Protein AF-A0A172YEU9-F1 (afdb_monomer_lite)

Foldseek 3Di:
DKKFKKWFLDDVCVVVVCVVVVWDKDWDDQPPPPVPPPPPSITTIIITDDDPVVVVVQVPDPRMDTQFMDDDDAPCSLVVRVVSQCVDPVSVVVVCVRDPPVQVVVSHPCNVVSNVD

Radius of gyration: 13.62 Å; chains: 1; bounding box: 33×27×38 Å

Organism: NCBI:txid376489

Sequence (117 aa):
MFDLIVCASHRDWLETAFAQRGLTHLLVPLERDPLLEVESEHGWMGYLRADTAEVESLRDIGLLEILAIVPFTGAGTADALYHQLFADAYARQRYERLYPPSMREGGGPWFGAMRGA

pLDDT: mean 71.99, std 15.25, range [35.09, 93.5]

Structure (mmCIF, N/CA/C/O backbone):
data_AF-A0A172YEU9-F1
#
_entry.id   AF-A0A172YEU9-F1
#
loop_
_atom_site.group_PDB
_atom_sit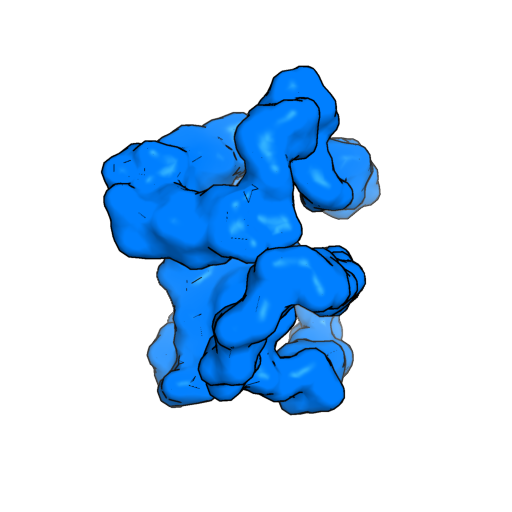e.id
_atom_site.type_symbol
_atom_site.label_atom_id
_atom_site.label_alt_id
_atom_site.label_comp_id
_atom_site.label_asym_id
_atom_site.label_entity_id
_atom_site.label_seq_id
_atom_site.pdbx_PDB_ins_code
_atom_site.Cartn_x
_atom_site.Cartn_y
_atom_site.Cartn_z
_atom_site.occupancy
_atom_site.B_iso_or_equiv
_atom_site.auth_seq_id
_atom_site.auth_comp_id
_atom_site.auth_asym_id
_atom_site.auth_atom_id
_atom_site.pdbx_PDB_model_num
ATOM 1 N N . MET A 1 1 ? -5.264 2.591 14.130 1.00 88.19 1 MET A N 1
ATOM 2 C CA . MET A 1 1 ? -4.927 2.932 12.734 1.00 88.19 1 MET A CA 1
ATOM 3 C C . MET A 1 1 ? -3.845 1.987 12.253 1.00 88.19 1 MET A C 1
ATOM 5 O O . MET A 1 1 ? -3.088 1.479 13.077 1.00 88.19 1 MET A O 1
ATOM 9 N N . PHE A 1 2 ? -3.795 1.765 10.951 1.00 89.94 2 PHE A N 1
ATOM 10 C CA . PHE A 1 2 ? -2.890 0.874 10.247 1.00 89.94 2 PHE A CA 1
ATOM 11 C C . PHE A 1 2 ? -2.308 1.606 9.051 1.00 89.94 2 PHE A C 1
ATOM 13 O O . PHE A 1 2 ? -3.015 2.386 8.415 1.00 89.94 2 PHE A O 1
ATOM 20 N N . ASP A 1 3 ? -1.054 1.305 8.747 1.00 88.44 3 ASP A N 1
ATOM 21 C CA . ASP A 1 3 ? -0.418 1.692 7.497 1.00 88.44 3 ASP A CA 1
ATOM 22 C C . ASP A 1 3 ? -0.421 0.483 6.563 1.00 88.44 3 ASP A C 1
ATOM 24 O O . ASP A 1 3 ? -0.178 -0.651 6.993 1.00 88.44 3 ASP A O 1
ATOM 28 N N . LEU A 1 4 ? -0.734 0.723 5.292 1.00 89.00 4 LEU A N 1
ATOM 29 C CA . LEU A 1 4 ? -0.892 -0.310 4.279 1.00 89.00 4 LEU A CA 1
ATOM 30 C C . LEU A 1 4 ? -0.131 0.038 3.007 1.00 89.00 4 LEU A C 1
ATOM 32 O O . LEU A 1 4 ? -0.090 1.197 2.592 1.00 89.00 4 LEU A O 1
ATOM 36 N N . ILE A 1 5 ? 0.380 -1.001 2.349 1.00 87.12 5 ILE A N 1
ATOM 37 C CA . ILE A 1 5 ? 0.753 -0.954 0.934 1.00 87.12 5 ILE A CA 1
ATOM 38 C C . ILE A 1 5 ? -0.288 -1.751 0.167 1.00 87.12 5 ILE A C 1
ATOM 40 O O . ILE A 1 5 ? -0.541 -2.916 0.479 1.00 87.12 5 ILE A O 1
ATOM 44 N N . VAL A 1 6 ? -0.877 -1.124 -0.843 1.00 85.94 6 VAL A N 1
ATOM 45 C CA . VAL A 1 6 ? -1.909 -1.726 -1.684 1.00 85.94 6 VAL A CA 1
ATOM 46 C C . VAL A 1 6 ? -1.516 -1.701 -3.152 1.00 85.94 6 VAL A C 1
ATOM 48 O O . VAL A 1 6 ? -0.736 -0.850 -3.573 1.00 85.94 6 VAL A O 1
ATOM 51 N N . CYS A 1 7 ? -2.102 -2.596 -3.936 1.00 81.50 7 CYS A N 1
ATOM 52 C CA . CYS A 1 7 ? -2.036 -2.614 -5.389 1.00 81.50 7 CYS A CA 1
ATOM 53 C C . CYS A 1 7 ? -3.459 -2.654 -5.967 1.00 81.50 7 CYS A C 1
ATOM 55 O O . CYS A 1 7 ? -4.304 -3.369 -5.434 1.00 81.50 7 CYS A O 1
ATOM 57 N N . ALA A 1 8 ? -3.753 -1.921 -7.044 1.00 76.88 8 ALA A N 1
ATOM 58 C CA . ALA A 1 8 ? -5.022 -2.081 -7.766 1.00 76.88 8 ALA A CA 1
ATOM 59 C C . ALA A 1 8 ? -4.879 -1.873 -9.269 1.00 76.88 8 ALA A C 1
ATOM 61 O O . ALA A 1 8 ? -4.093 -1.051 -9.727 1.00 76.88 8 ALA A O 1
ATOM 62 N N . SER A 1 9 ? -5.706 -2.553 -10.056 1.00 69.25 9 SER A N 1
ATOM 63 C CA . SER A 1 9 ? -5.608 -2.548 -11.523 1.00 69.25 9 SER A CA 1
ATOM 64 C C . SER A 1 9 ? -5.891 -1.186 -12.176 1.00 69.25 9 SER A C 1
ATOM 66 O O . SER A 1 9 ? -5.396 -0.926 -13.267 1.00 69.25 9 SER A O 1
ATOM 68 N N . HIS A 1 10 ? -6.647 -0.296 -11.519 1.00 71.62 10 HIS A N 1
ATOM 69 C CA . HIS A 1 10 ? -7.102 0.975 -12.099 1.00 71.62 10 HIS A CA 1
ATOM 70 C C . HIS A 1 10 ? -6.883 2.156 -11.146 1.00 71.62 10 HIS A C 1
ATOM 72 O O . HIS A 1 10 ? -7.367 2.141 -10.014 1.00 71.62 10 HIS A O 1
ATOM 78 N N . ARG A 1 11 ? -6.209 3.203 -11.640 1.00 70.19 11 ARG A N 1
ATOM 79 C CA . ARG A 1 11 ? -5.909 4.434 -10.890 1.00 70.19 11 ARG A CA 1
ATOM 80 C C . ARG A 1 11 ? -7.158 5.145 -10.405 1.00 70.19 11 ARG A C 1
ATOM 82 O O . ARG A 1 11 ? -7.299 5.407 -9.218 1.00 70.19 11 ARG A O 1
ATOM 89 N N . ASP A 1 12 ? -8.038 5.456 -11.351 1.00 69.62 12 ASP A N 1
ATOM 90 C CA . ASP A 1 12 ? -9.166 6.361 -11.139 1.00 69.62 12 ASP A CA 1
ATOM 91 C C . ASP A 1 12 ? -10.127 5.769 -10.113 1.00 69.62 12 ASP A C 1
ATOM 93 O O . ASP A 1 12 ? -10.714 6.475 -9.293 1.00 69.62 12 ASP A O 1
ATOM 97 N N . TRP A 1 13 ? -10.229 4.440 -10.119 1.00 69.25 13 TRP A N 1
ATOM 98 C CA . TRP A 1 13 ? -10.978 3.692 -9.130 1.00 69.25 13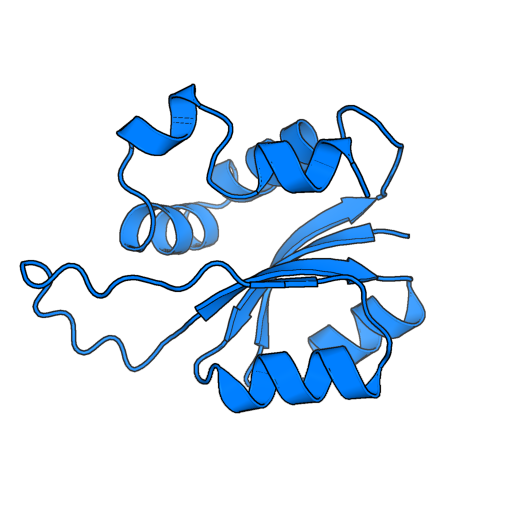 TRP A CA 1
ATOM 99 C C . TRP A 1 13 ? -10.346 3.801 -7.732 1.00 69.25 13 TRP A C 1
ATOM 101 O O . TRP A 1 13 ? -11.066 4.078 -6.777 1.00 69.25 13 TRP A O 1
ATOM 111 N N . LEU A 1 14 ? -9.020 3.658 -7.610 1.00 70.38 14 LEU A N 1
ATOM 112 C CA . LEU A 1 14 ? -8.271 3.812 -6.353 1.00 70.38 14 LEU A CA 1
ATOM 113 C C . LEU A 1 14 ? -8.411 5.230 -5.774 1.00 70.38 14 LEU A C 1
ATOM 115 O O . LEU A 1 14 ? -8.790 5.387 -4.615 1.00 70.38 14 LEU A O 1
ATOM 119 N N . GLU A 1 15 ? -8.164 6.254 -6.595 1.00 72.44 15 GLU A N 1
ATOM 120 C CA . GLU A 1 15 ? -8.304 7.668 -6.216 1.00 72.44 15 GLU A CA 1
ATOM 121 C C . GLU A 1 15 ? -9.728 7.976 -5.749 1.00 72.44 15 GLU A C 1
ATOM 123 O O . GLU A 1 15 ? -9.926 8.568 -4.687 1.00 72.44 15 GLU A O 1
ATOM 128 N N . THR A 1 16 ? -10.734 7.510 -6.493 1.00 71.44 16 THR A N 1
ATOM 129 C CA . THR A 1 16 ? -12.145 7.712 -6.140 1.00 71.44 16 THR A CA 1
ATOM 130 C C . THR A 1 16 ? -12.514 6.976 -4.854 1.00 71.44 16 THR A C 1
ATOM 132 O O . THR A 1 16 ? -13.148 7.557 -3.972 1.00 71.44 16 THR A O 1
ATOM 135 N N . ALA A 1 17 ? -12.112 5.709 -4.713 1.00 68.50 17 ALA A N 1
ATOM 136 C CA . ALA A 1 17 ? -12.421 4.896 -3.542 1.00 68.50 17 ALA A CA 1
ATOM 137 C C . ALA A 1 17 ? -11.811 5.483 -2.263 1.00 68.50 17 ALA A C 1
ATOM 139 O O . ALA A 1 17 ? -12.455 5.442 -1.210 1.00 68.50 17 ALA A O 1
ATOM 140 N N . PHE A 1 18 ? -10.606 6.045 -2.360 1.00 75.94 18 PHE A N 1
ATOM 141 C CA . PHE A 1 18 ? -9.920 6.677 -1.240 1.00 75.94 18 PHE A CA 1
ATOM 142 C C . PHE A 1 18 ? -10.476 8.061 -0.919 1.00 75.94 18 PHE A C 1
ATOM 144 O O . PHE A 1 18 ? -10.746 8.347 0.249 1.00 75.94 18 PHE A O 1
ATOM 151 N N . ALA A 1 19 ? -10.744 8.883 -1.935 1.00 72.12 19 ALA A N 1
ATOM 152 C CA . ALA A 1 19 ? -11.356 10.195 -1.754 1.00 72.12 19 ALA A CA 1
ATOM 153 C C . ALA A 1 19 ? -12.751 10.103 -1.110 1.00 72.12 19 ALA A C 1
ATOM 155 O O . ALA A 1 19 ? -13.048 10.850 -0.181 1.00 72.12 19 ALA A O 1
ATOM 156 N N . GLN A 1 20 ? -13.591 9.151 -1.537 1.00 73.19 20 GLN A N 1
ATOM 157 C CA . GLN A 1 20 ? -14.938 8.949 -0.979 1.00 73.19 20 GLN A CA 1
ATOM 158 C C . GLN A 1 20 ? -14.940 8.532 0.496 1.00 73.19 20 GLN A C 1
ATOM 160 O O . GLN A 1 20 ? -15.936 8.739 1.186 1.00 73.19 20 GLN A O 1
ATOM 165 N N . ARG A 1 21 ? -13.844 7.939 0.975 1.00 70.50 21 ARG A N 1
ATOM 166 C CA . ARG A 1 21 ? -13.696 7.461 2.355 1.00 70.50 21 ARG A CA 1
ATOM 167 C C . ARG A 1 21 ? -12.942 8.449 3.248 1.00 70.50 21 ARG A C 1
ATOM 169 O O . ARG A 1 21 ? -12.814 8.200 4.435 1.00 70.50 21 ARG A O 1
ATOM 176 N N . GLY A 1 22 ? -12.462 9.571 2.700 1.00 67.50 22 GLY A N 1
ATOM 177 C CA . GLY A 1 22 ? -11.659 10.540 3.454 1.00 67.50 22 GLY A CA 1
ATOM 178 C C . GLY A 1 22 ? -10.292 9.994 3.879 1.00 67.50 22 GLY A C 1
ATOM 179 O O . GLY A 1 22 ? -9.693 10.510 4.819 1.00 67.50 22 GLY A O 1
ATOM 180 N N . LEU A 1 23 ? -9.804 8.955 3.197 1.00 67.44 23 LEU A N 1
ATOM 181 C CA . LE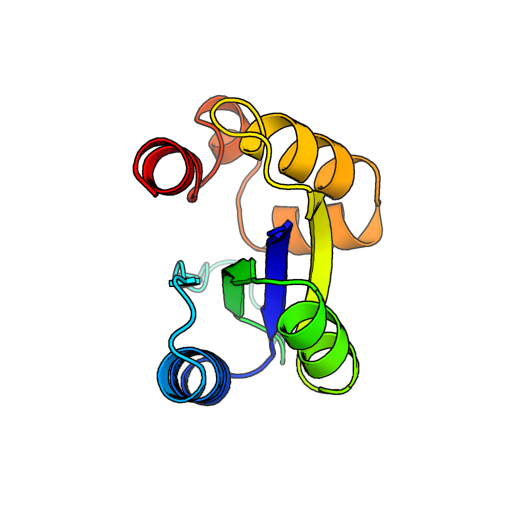U A 1 23 ? -8.559 8.286 3.548 1.00 67.44 23 LEU A CA 1
ATOM 182 C C . LEU A 1 23 ? -7.358 9.135 3.136 1.00 67.44 23 LEU A C 1
ATOM 184 O O . LEU A 1 23 ? -7.234 9.527 1.971 1.00 67.44 23 LEU A O 1
ATOM 188 N N . THR A 1 24 ? -6.426 9.355 4.064 1.00 67.81 24 THR A N 1
ATOM 189 C CA . THR A 1 24 ? -5.111 9.913 3.733 1.00 67.81 24 THR A CA 1
ATOM 190 C C . THR A 1 24 ? -4.332 8.870 2.940 1.00 67.81 24 THR A C 1
ATOM 192 O O . THR A 1 24 ? -3.974 7.810 3.459 1.00 67.81 24 THR A O 1
ATOM 195 N N . HIS A 1 25 ? -4.067 9.173 1.675 1.00 64.12 25 HIS A N 1
ATOM 196 C CA . HIS A 1 25 ? -3.383 8.273 0.760 1.00 64.12 25 HIS A CA 1
ATOM 197 C C . HIS A 1 25 ? -2.280 8.999 0.005 1.00 64.12 25 HIS A C 1
ATOM 199 O O . HIS A 1 25 ? -2.392 10.183 -0.315 1.00 64.12 25 HIS A O 1
ATOM 205 N N . LEU A 1 26 ? -1.221 8.259 -0.312 1.00 62.50 26 LEU A N 1
ATOM 206 C CA . LEU A 1 26 ? -0.237 8.677 -1.296 1.00 62.50 26 LEU A CA 1
ATOM 207 C C . LEU A 1 26 ? -0.175 7.615 -2.387 1.00 62.50 26 LEU A C 1
ATOM 209 O O . LEU A 1 26 ? 0.370 6.524 -2.197 1.00 62.50 26 LEU A O 1
ATOM 213 N N . LEU A 1 27 ? -0.727 7.958 -3.545 1.00 62.59 27 LEU A N 1
ATOM 214 C CA . LEU A 1 27 ? -0.537 7.179 -4.756 1.00 62.59 27 LEU A CA 1
ATOM 215 C C . LEU A 1 27 ? 0.727 7.674 -5.434 1.00 62.59 27 LEU A C 1
ATOM 217 O O . LEU A 1 27 ? 0.860 8.859 -5.737 1.00 62.59 27 LEU A O 1
ATOM 221 N N . VAL A 1 28 ? 1.660 6.759 -5.656 1.00 57.62 28 VAL A N 1
ATOM 222 C CA . VAL A 1 28 ? 2.844 7.055 -6.451 1.00 57.62 28 VAL A CA 1
ATOM 223 C C . VAL A 1 28 ? 2.566 6.492 -7.836 1.00 57.62 28 VAL A C 1
ATOM 225 O O . VAL A 1 28 ? 2.297 5.293 -7.949 1.00 57.62 28 VAL A O 1
ATOM 228 N N . PRO A 1 29 ? 2.562 7.334 -8.884 1.00 50.06 29 PRO A N 1
ATOM 229 C CA . PRO A 1 29 ? 2.369 6.835 -10.226 1.00 50.06 29 PRO A CA 1
ATOM 230 C C . PRO A 1 29 ? 3.477 5.853 -10.570 1.00 50.06 29 PRO A C 1
ATOM 232 O O . PRO A 1 29 ? 4.658 6.107 -10.340 1.00 50.06 29 PRO A O 1
ATOM 235 N N . LEU A 1 30 ? 3.065 4.733 -11.150 1.00 51.81 30 LEU A N 1
ATOM 236 C CA . LEU A 1 30 ? 3.963 3.908 -11.928 1.00 51.81 30 LEU A CA 1
ATOM 237 C C . LEU A 1 30 ? 4.246 4.684 -13.203 1.00 51.81 30 LEU A C 1
ATOM 239 O O . LEU A 1 30 ? 3.407 4.722 -14.105 1.00 51.81 30 LEU A O 1
ATOM 243 N N . GLU A 1 31 ? 5.399 5.336 -13.293 1.00 44.78 31 GLU A N 1
ATOM 244 C CA . GLU A 1 31 ? 5.918 5.604 -14.626 1.00 44.78 31 GLU A CA 1
ATOM 245 C C . GLU A 1 31 ? 6.139 4.233 -15.265 1.00 44.78 31 GLU A C 1
ATOM 247 O O . GLU A 1 31 ? 6.909 3.418 -14.758 1.00 44.78 31 GLU A O 1
ATOM 252 N N . ARG A 1 32 ? 5.372 3.940 -16.324 1.00 43.53 32 ARG A N 1
ATOM 253 C CA . ARG A 1 32 ? 5.631 2.793 -17.194 1.00 43.53 32 ARG A CA 1
ATOM 254 C C . ARG A 1 32 ? 7.108 2.862 -17.561 1.00 43.53 32 ARG A C 1
ATOM 256 O O . ARG A 1 32 ? 7.492 3.794 -18.262 1.00 43.53 32 ARG A O 1
ATOM 263 N N . ASP A 1 33 ? 7.909 1.907 -17.106 1.00 42.81 33 ASP A N 1
ATOM 264 C CA . ASP A 1 33 ? 9.237 1.714 -17.671 1.00 42.81 33 ASP A CA 1
ATOM 265 C C . ASP A 1 33 ? 9.026 1.278 -19.131 1.00 42.81 33 ASP A C 1
ATOM 267 O O . ASP A 1 33 ? 8.471 0.201 -19.366 1.00 42.81 33 ASP A O 1
ATOM 271 N N . PRO A 1 34 ? 9.397 2.103 -20.126 1.00 41.50 34 PRO A N 1
ATOM 272 C CA . PRO A 1 34 ? 9.169 1.782 -21.530 1.00 41.50 34 PRO A CA 1
ATOM 273 C C . PRO A 1 34 ? 9.994 0.575 -22.010 1.00 41.50 34 PRO A C 1
ATOM 275 O O . PRO A 1 34 ? 9.759 0.100 -23.117 1.00 41.50 34 PRO A O 1
ATOM 278 N N . LEU A 1 35 ? 10.948 0.078 -21.209 1.00 39.44 35 LEU A N 1
ATOM 279 C CA . LEU A 1 35 ? 11.751 -1.115 -21.496 1.00 39.44 35 LEU A CA 1
ATOM 280 C C . LEU A 1 35 ? 11.150 -2.401 -20.913 1.00 39.44 35 LEU A C 1
ATOM 282 O O . LEU A 1 35 ? 11.558 -3.499 -21.292 1.00 39.44 35 LEU A O 1
ATOM 286 N N . LEU A 1 36 ? 10.174 -2.284 -20.013 1.00 40.34 36 LEU A N 1
ATOM 287 C CA . LEU A 1 36 ? 9.355 -3.398 -19.560 1.00 40.34 36 LEU A CA 1
ATOM 288 C C . LEU A 1 36 ? 8.106 -3.450 -20.450 1.00 40.34 36 LEU A C 1
ATOM 290 O O . LEU A 1 36 ? 7.060 -2.910 -20.101 1.00 40.34 36 LEU A O 1
ATOM 294 N N . GLU A 1 37 ? 8.199 -4.137 -21.596 1.00 35.09 37 GLU A N 1
ATOM 295 C CA . GLU A 1 37 ? 7.041 -4.581 -22.401 1.00 35.09 37 GLU A CA 1
ATOM 296 C C . GLU A 1 37 ? 6.234 -5.656 -21.651 1.00 35.09 37 GLU A C 1
ATOM 298 O O . GLU A 1 37 ? 5.966 -6.751 -22.140 1.00 35.09 37 GLU A O 1
ATOM 303 N N . VAL A 1 38 ? 5.869 -5.380 -20.405 1.00 40.06 38 VAL A N 1
ATOM 304 C CA . VAL A 1 38 ? 4.872 -6.161 -19.702 1.00 40.06 38 VAL A CA 1
ATOM 305 C C . VAL A 1 38 ? 3.577 -5.401 -19.915 1.00 40.06 38 VAL A C 1
ATOM 307 O O . VAL A 1 38 ? 3.365 -4.334 -19.337 1.00 40.06 38 VAL A O 1
ATOM 310 N N . GLU A 1 39 ? 2.695 -5.943 -20.754 1.00 40.69 39 GLU A N 1
ATOM 311 C CA . GLU A 1 39 ? 1.261 -5.668 -20.672 1.00 40.69 39 GLU A CA 1
ATOM 312 C C . GLU A 1 39 ? 0.773 -6.155 -19.304 1.00 40.69 39 GLU A C 1
ATOM 314 O O . GLU A 1 39 ? 0.116 -7.181 -19.165 1.00 40.69 39 GLU A O 1
ATOM 319 N N . SER A 1 40 ? 1.179 -5.486 -18.230 1.00 44.91 40 SER A N 1
ATOM 320 C CA . SER A 1 40 ? 0.645 -5.789 -16.927 1.00 44.91 40 SER A CA 1
ATOM 321 C C . SER A 1 40 ? -0.715 -5.113 -16.882 1.00 44.91 40 SER A C 1
ATOM 323 O O . SER A 1 40 ? -0.822 -3.910 -16.657 1.00 44.91 40 SER A O 1
ATOM 325 N N . GLU A 1 41 ? -1.760 -5.917 -17.059 1.00 44.69 41 GLU A N 1
ATOM 326 C CA . GLU A 1 41 ? -3.173 -5.605 -16.782 1.00 44.69 41 GLU A CA 1
ATOM 327 C C . GLU A 1 41 ? -3.417 -5.115 -15.324 1.00 44.69 41 GLU A C 1
ATOM 329 O O . GLU A 1 41 ? -4.544 -4.851 -14.908 1.00 44.69 41 GLU A O 1
ATOM 334 N N . HIS A 1 42 ? -2.346 -4.963 -14.537 1.00 49.31 42 HIS A N 1
ATOM 335 C CA . HIS A 1 42 ? -2.264 -4.511 -13.154 1.00 49.31 42 HIS A CA 1
ATOM 336 C C . HIS A 1 42 ? -1.001 -3.638 -13.011 1.00 49.31 42 HIS A C 1
ATOM 338 O O . HIS A 1 42 ? 0.036 -3.982 -13.559 1.00 49.31 42 HIS A O 1
ATOM 344 N N . GLY A 1 43 ? -0.933 -2.551 -12.260 1.00 61.78 43 GLY A N 1
ATOM 345 C CA . GLY A 1 43 ? -1.829 -2.057 -11.237 1.00 61.78 43 GLY A CA 1
ATOM 346 C C . GLY A 1 43 ? -1.032 -1.087 -10.363 1.00 61.78 43 GLY A C 1
ATOM 347 O O . GLY A 1 43 ? 0.125 -1.336 -10.051 1.00 61.78 43 GLY A O 1
ATOM 348 N N . TRP A 1 44 ? -1.630 0.045 -10.035 1.00 67.56 44 TRP A N 1
ATOM 349 C CA . TRP A 1 44 ? -1.076 1.133 -9.242 1.00 67.56 44 TRP A CA 1
ATOM 350 C C . TRP A 1 44 ? -0.728 0.652 -7.842 1.00 67.56 44 TRP A C 1
ATOM 352 O O . TRP A 1 44 ? -1.552 -0.024 -7.231 1.00 67.56 44 TRP A O 1
ATOM 362 N N . MET A 1 45 ? 0.444 1.030 -7.325 1.00 76.50 45 MET A N 1
ATOM 363 C CA . MET A 1 45 ? 0.805 0.778 -5.930 1.00 76.50 4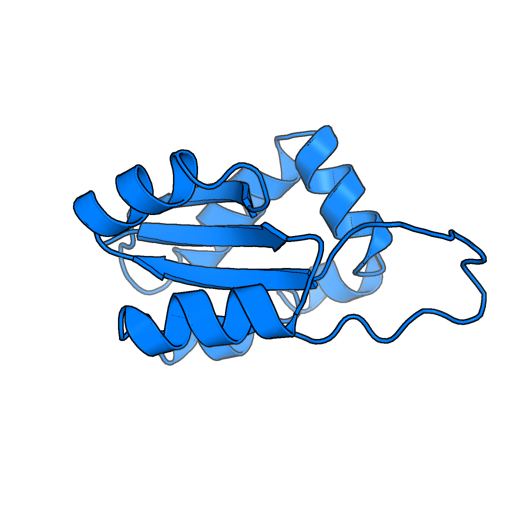5 MET A CA 1
ATOM 364 C C . MET A 1 45 ? 0.627 2.051 -5.101 1.00 76.50 45 MET A C 1
ATOM 366 O O . MET A 1 45 ? 0.976 3.153 -5.528 1.00 76.50 45 MET A O 1
ATOM 370 N N . GLY A 1 46 ? 0.049 1.902 -3.916 1.00 76.38 46 GLY A N 1
ATOM 371 C CA . GLY A 1 46 ? -0.315 3.018 -3.059 1.00 76.38 46 GLY A CA 1
ATOM 372 C C . GLY A 1 46 ? 0.018 2.757 -1.605 1.00 76.38 46 GLY A C 1
ATOM 373 O O . GLY A 1 46 ? -0.028 1.619 -1.142 1.00 76.38 46 GLY A O 1
ATOM 374 N N . TYR A 1 47 ? 0.299 3.841 -0.893 1.00 81.44 47 TYR A N 1
ATOM 375 C CA . TYR A 1 47 ? 0.328 3.860 0.557 1.00 81.44 47 TYR A CA 1
ATOM 376 C C . TYR A 1 47 ? -0.993 4.418 1.089 1.00 81.44 47 TYR A C 1
ATOM 378 O O . TYR A 1 47 ? -1.504 5.422 0.577 1.00 81.44 47 TYR A O 1
ATOM 386 N N . LEU A 1 48 ? -1.515 3.790 2.137 1.00 82.06 48 LEU A N 1
ATOM 387 C CA . LEU A 1 48 ? -2.763 4.173 2.780 1.00 82.06 48 LEU A CA 1
ATOM 388 C C . LEU A 1 48 ? -2.617 4.128 4.300 1.00 82.06 48 LEU A C 1
ATOM 390 O O . LEU A 1 48 ? -2.014 3.194 4.826 1.00 82.06 48 LEU A O 1
ATOM 394 N N . ARG A 1 49 ? -3.238 5.083 4.999 1.00 85.44 49 ARG A N 1
ATOM 395 C CA . ARG A 1 49 ? -3.519 4.964 6.433 1.00 85.44 49 ARG A CA 1
ATOM 396 C C . ARG A 1 49 ? -5.015 4.793 6.651 1.00 85.44 49 ARG A C 1
ATOM 398 O O . ARG A 1 49 ? -5.789 5.614 6.170 1.00 85.44 49 ARG A O 1
ATOM 405 N N . ALA A 1 50 ? -5.396 3.748 7.375 1.00 85.94 50 ALA A N 1
ATOM 406 C CA . ALA A 1 50 ? -6.790 3.371 7.594 1.00 85.94 50 ALA A CA 1
ATOM 407 C C . ALA A 1 50 ? -7.034 2.902 9.039 1.00 85.94 50 ALA A C 1
ATOM 409 O O . ALA A 1 50 ? -6.126 2.420 9.723 1.00 85.94 50 ALA A O 1
ATOM 410 N N . ASP A 1 51 ? -8.252 3.036 9.545 1.00 87.12 51 ASP A N 1
ATOM 411 C CA . ASP A 1 51 ? -8.693 2.387 10.776 1.00 87.12 51 ASP A CA 1
ATOM 412 C C . ASP A 1 51 ? -9.091 0.915 10.551 1.00 87.12 51 ASP A C 1
ATOM 414 O O . ASP A 1 51 ? -9.012 0.383 9.446 1.00 87.12 51 ASP A O 1
ATOM 418 N N . THR A 1 52 ? -9.476 0.212 11.619 1.00 88.25 52 THR A N 1
ATOM 419 C CA . THR A 1 52 ? -9.840 -1.209 11.527 1.00 88.25 52 THR A CA 1
ATOM 420 C C . THR A 1 52 ? -11.037 -1.453 10.602 1.00 88.25 52 THR A C 1
ATOM 422 O O . THR A 1 52 ? -11.021 -2.414 9.838 1.00 88.25 52 THR A O 1
ATOM 425 N N . ALA A 1 53 ? -12.074 -0.615 10.670 1.00 85.81 53 ALA A N 1
ATOM 426 C CA . ALA A 1 53 ? -13.285 -0.795 9.873 1.00 85.81 53 ALA A CA 1
ATOM 427 C C . ALA A 1 53 ? -13.000 -0.551 8.386 1.00 85.81 53 ALA A C 1
ATOM 429 O O . ALA A 1 53 ? -13.475 -1.290 7.523 1.00 85.81 53 ALA A O 1
ATOM 430 N N . GLU A 1 54 ? -12.169 0.445 8.093 1.00 86.75 54 GLU A N 1
ATOM 431 C CA . GLU A 1 54 ? -11.707 0.748 6.745 1.00 86.75 54 GLU A CA 1
ATOM 432 C C . GLU A 1 54 ? -10.864 -0.396 6.175 1.00 86.75 54 GLU A C 1
ATOM 434 O O . GLU A 1 54 ? -11.127 -0.832 5.056 1.00 86.75 54 GLU A O 1
ATOM 439 N N . VAL A 1 55 ? -9.922 -0.951 6.947 1.00 86.69 55 VAL A N 1
ATOM 440 C CA . VAL A 1 55 ? -9.121 -2.118 6.535 1.00 86.69 55 VAL A CA 1
ATOM 441 C C . VAL A 1 55 ? -9.997 -3.309 6.158 1.00 86.69 55 VAL A C 1
ATOM 443 O O . VAL A 1 55 ? -9.774 -3.908 5.106 1.00 86.69 55 VAL A O 1
ATOM 446 N N . GLU A 1 56 ? -10.986 -3.656 6.984 1.00 87.12 56 GLU A N 1
ATOM 447 C CA . GLU A 1 56 ? -11.889 -4.765 6.661 1.00 87.12 56 GLU A CA 1
ATOM 448 C C . GLU A 1 56 ? -12.687 -4.460 5.385 1.00 87.12 56 GLU A C 1
ATOM 450 O O . GLU A 1 56 ? -12.746 -5.296 4.488 1.00 87.12 56 GLU A O 1
ATOM 455 N N . SER A 1 57 ? -13.174 -3.225 5.218 1.00 82.75 57 SER A N 1
ATOM 456 C CA . SER A 1 57 ? -13.889 -2.828 3.996 1.00 82.75 57 SER A CA 1
ATOM 457 C C . SER A 1 57 ? -13.037 -2.912 2.723 1.00 82.75 57 SER A C 1
ATOM 459 O O . SER A 1 57 ? -13.571 -3.131 1.639 1.00 82.75 57 SER A O 1
ATOM 461 N N . LEU A 1 58 ? -11.717 -2.725 2.837 1.00 82.19 58 LEU A N 1
ATOM 462 C CA . LEU A 1 58 ? -10.778 -2.792 1.716 1.00 82.19 58 LEU A CA 1
ATOM 463 C C . LEU A 1 58 ? -10.506 -4.235 1.286 1.00 82.19 58 LEU A C 1
ATOM 465 O O . LEU A 1 58 ? -10.286 -4.475 0.102 1.00 82.19 58 LEU A O 1
ATOM 469 N N . ARG A 1 59 ? -10.552 -5.193 2.220 1.00 82.81 59 ARG A N 1
ATOM 470 C CA . ARG A 1 59 ? -10.377 -6.626 1.923 1.00 82.81 59 ARG A CA 1
ATOM 471 C C . ARG A 1 59 ? -11.505 -7.196 1.069 1.00 82.81 59 ARG A C 1
ATOM 473 O O . ARG A 1 59 ? -11.265 -8.119 0.298 1.00 82.81 59 ARG A O 1
ATOM 480 N N . ASP A 1 60 ? -12.699 -6.620 1.170 1.00 81.44 60 ASP A N 1
ATOM 481 C CA . ASP A 1 60 ? -13.865 -7.031 0.383 1.00 81.44 60 ASP A CA 1
ATOM 482 C C . ASP A 1 60 ? -13.830 -6.510 -1.063 1.00 81.44 60 ASP A C 1
ATOM 484 O O . ASP A 1 60 ? -14.670 -6.868 -1.895 1.00 81.44 60 ASP A O 1
ATOM 488 N N . ILE A 1 61 ? -12.856 -5.662 -1.402 1.00 77.31 61 ILE A N 1
ATOM 489 C CA . ILE A 1 61 ? -12.733 -5.104 -2.741 1.00 77.31 61 ILE A CA 1
ATOM 490 C C . ILE A 1 61 ? -11.870 -6.020 -3.610 1.00 77.31 61 ILE A C 1
ATOM 492 O O . ILE A 1 61 ? -10.650 -5.924 -3.612 1.00 77.31 61 ILE A O 1
ATOM 496 N N . GLY A 1 62 ? -12.502 -6.826 -4.465 1.00 71.12 62 GLY A N 1
ATOM 497 C CA . GLY A 1 62 ? -11.797 -7.778 -5.339 1.00 71.12 62 GLY A CA 1
ATOM 498 C C . GLY A 1 62 ? -10.824 -7.177 -6.371 1.00 71.12 62 GLY A C 1
ATOM 499 O O . GLY A 1 62 ? -10.083 -7.922 -7.003 1.00 71.12 62 GLY A O 1
ATOM 500 N N . LEU A 1 63 ? -10.817 -5.853 -6.562 1.00 74.25 63 LEU A N 1
ATOM 501 C CA . LEU A 1 63 ? -9.866 -5.147 -7.437 1.00 74.25 63 LEU A CA 1
ATOM 502 C C . LEU A 1 63 ? -8.668 -4.554 -6.683 1.00 74.25 63 LEU A C 1
ATOM 504 O O . LEU A 1 63 ? -7.773 -4.002 -7.326 1.00 74.25 63 LEU A O 1
ATOM 508 N N . LEU A 1 64 ? -8.666 -4.642 -5.352 1.00 79.19 64 LEU A N 1
ATOM 509 C CA . LEU A 1 64 ? -7.629 -4.127 -4.474 1.00 79.19 64 LEU A CA 1
ATOM 510 C C . LEU A 1 64 ? -6.919 -5.292 -3.789 1.00 79.19 64 LEU A C 1
ATOM 512 O O . LEU A 1 64 ? -7.537 -6.178 -3.208 1.00 79.19 64 LEU A O 1
ATOM 516 N N . GLU A 1 65 ? -5.600 -5.252 -3.810 1.00 85.94 65 GLU A N 1
ATOM 517 C CA . GLU A 1 65 ? -4.749 -6.232 -3.161 1.00 85.94 65 GLU A CA 1
ATOM 518 C C . GLU A 1 65 ? -3.935 -5.545 -2.066 1.00 85.94 65 GLU A C 1
ATOM 520 O O . GLU A 1 65 ? -3.248 -4.558 -2.324 1.00 85.94 65 GLU A O 1
ATOM 525 N N . ILE A 1 66 ? -4.006 -6.051 -0.834 1.00 88.94 66 ILE A N 1
ATOM 526 C CA . ILE A 1 66 ? -3.198 -5.552 0.283 1.00 88.94 66 ILE A CA 1
ATOM 527 C C . ILE A 1 66 ? -1.900 -6.356 0.320 1.00 88.94 66 ILE A C 1
ATOM 529 O O . ILE A 1 66 ? -1.914 -7.552 0.596 1.00 88.94 66 ILE A O 1
ATOM 533 N N . LEU A 1 67 ? -0.779 -5.690 0.055 1.00 89.06 67 LEU A N 1
ATOM 534 C CA . LEU A 1 67 ? 0.547 -6.307 -0.008 1.00 89.06 67 LEU A CA 1
ATOM 535 C C . LEU A 1 67 ? 1.267 -6.296 1.345 1.00 89.06 67 LEU A C 1
ATOM 537 O O . LEU A 1 67 ? 2.062 -7.186 1.631 1.00 89.06 67 LEU A O 1
ATOM 541 N N . ALA A 1 68 ? 0.998 -5.291 2.179 1.00 92.19 68 ALA A N 1
ATOM 542 C CA . ALA A 1 68 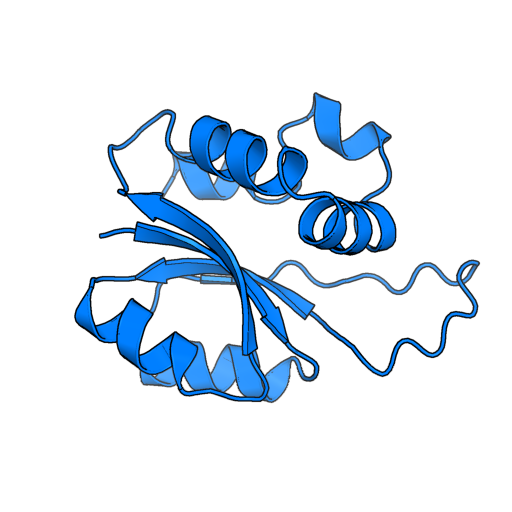? 1.499 -5.208 3.547 1.00 92.19 68 ALA A CA 1
ATOM 543 C C . ALA A 1 68 ? 0.524 -4.406 4.417 1.00 92.19 68 ALA A C 1
ATOM 545 O O . ALA A 1 68 ? -0.143 -3.495 3.922 1.00 92.19 68 ALA A O 1
ATOM 546 N N . ILE A 1 69 ? 0.444 -4.745 5.706 1.00 93.50 69 ILE A N 1
ATOM 547 C CA . ILE A 1 69 ? -0.413 -4.071 6.683 1.00 93.50 69 ILE A CA 1
ATOM 548 C C . ILE A 1 69 ? 0.187 -4.182 8.083 1.00 93.50 69 ILE A C 1
ATOM 550 O O . ILE A 1 69 ? 0.294 -5.278 8.637 1.00 93.50 69 ILE A O 1
ATOM 554 N N . VAL A 1 70 ? 0.495 -3.036 8.691 1.00 92.19 70 VAL A N 1
ATOM 555 C CA . VAL A 1 70 ? 1.031 -2.967 10.057 1.00 92.19 70 VAL A CA 1
ATOM 556 C C . VAL A 1 70 ? 0.246 -1.977 10.919 1.00 92.19 70 VAL A C 1
ATOM 558 O O . VAL A 1 70 ? -0.271 -0.985 10.400 1.00 92.19 70 VAL A O 1
ATOM 561 N 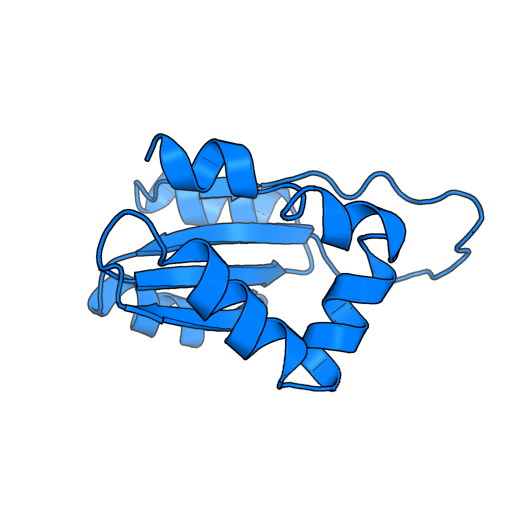N . PRO A 1 71 ? 0.143 -2.199 12.243 1.00 91.12 71 PRO A N 1
ATOM 562 C CA . PRO A 1 71 ? -0.385 -1.189 13.154 1.00 91.12 71 PRO A CA 1
ATOM 563 C C . PRO A 1 71 ? 0.451 0.094 13.086 1.00 91.12 71 PRO A C 1
ATOM 565 O O . PRO A 1 71 ? 1.677 0.035 13.153 1.00 91.12 71 PRO A O 1
ATOM 568 N N . PHE A 1 72 ? -0.203 1.252 13.002 1.00 86.62 72 PHE A N 1
ATOM 569 C CA . PHE A 1 72 ? 0.487 2.538 13.045 1.00 86.62 72 PHE A CA 1
ATOM 570 C C . PHE A 1 72 ? 0.899 2.881 14.478 1.00 86.62 72 PHE A C 1
ATOM 572 O O . PHE A 1 72 ? 0.045 3.043 15.353 1.00 86.62 72 PHE A O 1
ATOM 579 N N . THR A 1 73 ? 2.204 3.029 14.708 1.00 85.69 73 THR A N 1
ATOM 580 C CA . THR A 1 73 ? 2.781 3.339 16.028 1.00 85.69 73 THR A CA 1
ATOM 581 C C . THR A 1 73 ? 3.629 4.615 16.030 1.00 85.69 73 THR A C 1
ATOM 583 O O . THR A 1 73 ? 4.368 4.858 16.981 1.00 85.69 73 THR A O 1
ATOM 586 N N . GLY A 1 74 ? 3.540 5.440 14.980 1.00 79.31 74 GLY A N 1
ATOM 587 C CA . GLY A 1 74 ? 4.351 6.650 14.809 1.00 79.31 74 GLY A CA 1
ATOM 588 C C . GLY A 1 74 ? 5.620 6.420 13.981 1.00 79.31 74 GLY A C 1
ATOM 589 O O . GLY A 1 74 ? 5.642 5.587 13.068 1.00 79.31 74 GLY A O 1
ATOM 590 N N . ALA A 1 75 ? 6.681 7.179 14.279 1.00 66.81 75 ALA A N 1
ATOM 591 C CA . ALA A 1 75 ? 7.957 7.099 13.567 1.00 66.81 75 ALA A CA 1
ATOM 592 C C . ALA A 1 75 ? 8.561 5.683 13.680 1.00 66.81 75 ALA A C 1
ATOM 594 O O . ALA A 1 75 ? 8.808 5.206 14.784 1.00 66.81 75 ALA A O 1
ATOM 595 N N . GLY A 1 76 ? 8.775 5.017 12.539 1.00 69.25 76 GLY A N 1
ATOM 596 C CA . GLY A 1 76 ? 9.252 3.625 12.452 1.00 69.25 76 GLY A CA 1
ATOM 597 C C . GLY A 1 76 ? 8.229 2.636 11.876 1.00 69.25 76 GLY A C 1
ATOM 598 O O . GLY A 1 76 ? 8.598 1.531 11.488 1.00 69.25 76 GLY A O 1
ATOM 599 N N . THR A 1 77 ? 6.961 3.040 11.729 1.00 81.81 77 THR A N 1
ATOM 600 C CA . THR A 1 77 ? 5.930 2.198 11.086 1.00 81.81 77 THR A CA 1
ATOM 601 C C . THR A 1 77 ? 6.311 1.836 9.641 1.00 81.81 77 THR A C 1
ATOM 603 O O . THR A 1 77 ? 6.091 0.707 9.208 1.00 81.81 77 THR A O 1
ATOM 606 N N . ALA A 1 78 ? 6.970 2.754 8.925 1.00 76.00 78 ALA A N 1
ATOM 607 C CA . ALA A 1 78 ? 7.487 2.526 7.576 1.00 76.00 78 ALA A CA 1
ATOM 608 C C . ALA A 1 78 ? 8.450 1.328 7.497 1.00 76.00 78 ALA A C 1
ATOM 610 O O . ALA A 1 78 ? 8.325 0.498 6.600 1.00 76.00 78 ALA A O 1
ATOM 611 N N . ASP A 1 79 ? 9.378 1.207 8.450 1.00 80.94 79 ASP A N 1
ATOM 612 C CA . ASP A 1 79 ? 10.362 0.120 8.460 1.00 80.94 79 ASP A CA 1
ATOM 613 C C . ASP A 1 79 ? 9.679 -1.232 8.694 1.00 80.94 79 ASP A C 1
ATOM 615 O O . ASP A 1 79 ? 9.989 -2.212 8.016 1.00 80.94 79 ASP A O 1
ATOM 619 N N . ALA A 1 80 ? 8.696 -1.278 9.601 1.00 86.44 80 ALA A N 1
ATOM 620 C CA . ALA A 1 80 ? 7.892 -2.474 9.843 1.00 86.44 80 ALA A CA 1
ATOM 621 C C . ALA A 1 80 ? 7.069 -2.873 8.604 1.00 86.44 80 ALA A C 1
ATOM 623 O O . ALA A 1 80 ? 6.999 -4.056 8.263 1.00 86.44 80 ALA A O 1
ATOM 624 N N . LEU A 1 81 ? 6.495 -1.889 7.905 1.00 86.62 81 LEU A N 1
ATOM 625 C CA . LEU A 1 81 ? 5.712 -2.095 6.688 1.00 86.62 81 LEU A CA 1
ATOM 626 C C . LEU A 1 81 ? 6.576 -2.661 5.551 1.00 86.62 81 LEU A C 1
ATOM 628 O O . LEU A 1 81 ? 6.197 -3.654 4.930 1.00 86.62 81 LEU A O 1
ATOM 632 N N . TYR A 1 82 ? 7.768 -2.100 5.317 1.00 83.88 82 TYR A N 1
ATOM 633 C CA . TYR A 1 82 ? 8.705 -2.634 4.322 1.00 83.88 82 TYR A CA 1
ATOM 634 C C . TYR A 1 82 ? 9.278 -3.990 4.721 1.00 83.88 82 TYR A C 1
ATOM 636 O O . TYR A 1 82 ? 9.444 -4.854 3.861 1.00 83.88 82 TYR A O 1
ATOM 644 N N . HIS A 1 83 ? 9.561 -4.208 6.005 1.00 88.25 83 HIS A N 1
ATOM 645 C CA . HIS A 1 83 ? 10.008 -5.511 6.483 1.00 88.25 83 HIS A CA 1
ATOM 646 C C . HIS A 1 83 ? 8.966 -6.593 6.172 1.00 88.25 83 HIS A C 1
ATOM 648 O O . HIS A 1 83 ? 9.318 -7.648 5.648 1.00 88.25 83 HIS A O 1
ATOM 654 N N . GLN A 1 84 ? 7.682 -6.325 6.429 1.00 91.00 84 GLN A N 1
ATOM 655 C CA . GLN A 1 84 ? 6.600 -7.243 6.073 1.00 91.00 84 GLN A CA 1
ATOM 656 C C . GLN A 1 84 ? 6.486 -7.435 4.555 1.00 91.00 84 GLN A C 1
ATOM 658 O O . GLN A 1 84 ? 6.421 -8.573 4.095 1.00 91.00 84 GLN A O 1
ATOM 663 N N . LEU A 1 85 ? 6.523 -6.346 3.779 1.00 89.06 85 LEU A N 1
ATOM 664 C CA . LEU A 1 85 ? 6.454 -6.386 2.316 1.00 89.06 85 LEU A CA 1
ATOM 665 C C . LEU A 1 85 ? 7.563 -7.256 1.704 1.00 89.06 85 LEU A C 1
ATOM 667 O O . LEU A 1 85 ? 7.311 -8.024 0.782 1.00 89.06 85 LEU A O 1
ATOM 671 N N . PHE A 1 86 ? 8.797 -7.137 2.202 1.00 88.38 86 PHE A N 1
ATOM 672 C CA . PHE A 1 86 ? 9.945 -7.877 1.672 1.00 88.38 86 PHE A CA 1
ATOM 673 C C . PHE A 1 86 ? 10.101 -9.287 2.246 1.00 88.38 86 PHE A C 1
ATOM 675 O O . PHE A 1 86 ? 10.851 -10.081 1.669 1.00 88.38 86 PHE A O 1
ATOM 682 N N . ALA A 1 87 ? 9.409 -9.606 3.342 1.00 90.12 87 ALA A N 1
ATOM 683 C CA . ALA A 1 87 ? 9.316 -10.965 3.864 1.00 90.12 87 ALA A CA 1
ATOM 684 C C . ALA A 1 87 ? 8.395 -11.854 3.008 1.00 90.12 87 ALA A C 1
ATOM 686 O O . ALA A 1 87 ? 8.620 -13.061 2.930 1.00 90.12 87 ALA A O 1
ATOM 687 N N . ASP A 1 88 ? 7.395 -11.271 2.341 1.00 90.00 88 ASP A N 1
ATOM 688 C CA . ASP A 1 88 ? 6.511 -11.981 1.416 1.00 90.00 88 ASP A CA 1
ATOM 689 C C . ASP A 1 88 ? 7.082 -11.965 -0.015 1.00 90.00 88 ASP A C 1
ATOM 691 O O . ASP A 1 88 ? 7.305 -10.912 -0.612 1.00 90.00 88 ASP A O 1
ATOM 695 N N . ALA A 1 89 ? 7.338 -13.147 -0.584 1.00 88.25 89 ALA A N 1
ATOM 696 C CA . ALA A 1 89 ? 7.973 -13.274 -1.898 1.00 88.25 89 ALA A CA 1
ATOM 697 C C . ALA A 1 89 ? 7.114 -12.709 -3.041 1.00 88.25 89 ALA A C 1
ATOM 699 O O . ALA A 1 89 ? 7.654 -12.175 -4.013 1.00 88.25 89 ALA A O 1
ATOM 700 N N . TYR A 1 90 ? 5.791 -12.813 -2.930 1.00 86.38 90 TYR A N 1
ATOM 701 C CA . TYR A 1 90 ? 4.861 -12.319 -3.933 1.00 86.38 90 TYR A CA 1
ATOM 702 C C . TYR A 1 90 ? 4.727 -10.794 -3.848 1.00 86.38 90 TYR A C 1
ATOM 704 O O . TYR A 1 90 ? 4.888 -10.105 -4.858 1.00 86.38 90 TYR A O 1
ATOM 712 N N . ALA A 1 91 ? 4.532 -10.251 -2.647 1.00 85.94 91 ALA A N 1
ATOM 713 C CA . ALA A 1 91 ? 4.482 -8.813 -2.411 1.00 85.94 91 ALA A CA 1
ATOM 714 C C . ALA A 1 91 ? 5.805 -8.138 -2.797 1.00 85.94 91 ALA A C 1
ATOM 716 O O . ALA A 1 91 ? 5.811 -7.106 -3.474 1.00 85.94 91 ALA A O 1
ATOM 717 N N . ARG A 1 92 ? 6.934 -8.778 -2.472 1.00 85.94 92 ARG A N 1
ATOM 718 C CA . ARG A 1 92 ? 8.260 -8.375 -2.939 1.00 85.94 92 ARG A CA 1
ATOM 719 C C . ARG A 1 92 ? 8.349 -8.364 -4.458 1.00 85.94 92 ARG A C 1
ATOM 721 O O . ARG A 1 92 ? 8.816 -7.372 -5.005 1.00 85.94 92 ARG A O 1
ATOM 728 N N . GLN A 1 93 ? 7.921 -9.427 -5.141 1.00 84.19 93 GLN A N 1
ATOM 729 C CA . GLN A 1 93 ? 7.962 -9.480 -6.604 1.00 84.19 93 GLN A CA 1
ATOM 730 C C . GLN A 1 93 ? 7.114 -8.360 -7.218 1.00 84.19 93 GLN A C 1
ATOM 732 O O . GLN A 1 93 ? 7.544 -7.721 -8.177 1.00 84.19 93 GLN A O 1
ATOM 737 N N . ARG A 1 94 ? 5.923 -8.097 -6.663 1.00 79.56 94 ARG A N 1
ATOM 738 C CA . ARG A 1 94 ? 5.068 -6.979 -7.080 1.00 79.56 94 ARG A CA 1
ATOM 739 C C . ARG A 1 94 ? 5.778 -5.644 -6.888 1.00 79.56 94 ARG A C 1
ATOM 741 O O . ARG A 1 94 ? 5.805 -4.859 -7.823 1.00 79.56 94 ARG A O 1
ATOM 748 N N . TYR A 1 95 ? 6.393 -5.407 -5.732 1.00 79.44 95 TYR A N 1
ATOM 749 C CA . TYR A 1 95 ? 7.152 -4.184 -5.471 1.00 79.44 95 TYR A CA 1
ATOM 750 C C . TYR A 1 95 ? 8.368 -4.038 -6.399 1.00 79.44 95 TYR A C 1
ATOM 752 O O . TYR A 1 95 ? 8.557 -2.982 -6.990 1.00 79.44 95 TYR A O 1
ATOM 760 N N . GLU A 1 96 ? 9.173 -5.090 -6.576 1.00 79.12 96 GLU A N 1
ATOM 761 C CA . GLU A 1 96 ? 10.393 -5.074 -7.403 1.00 79.12 96 GLU A CA 1
ATOM 762 C C . GLU A 1 96 ? 10.103 -4.911 -8.903 1.00 79.12 96 GLU A C 1
ATOM 764 O O . GLU A 1 96 ? 10.957 -4.415 -9.632 1.00 79.12 96 GLU A O 1
ATOM 769 N N . ARG A 1 97 ? 8.907 -5.290 -9.374 1.00 75.25 97 ARG A N 1
ATOM 770 C CA . ARG A 1 97 ? 8.457 -4.979 -10.743 1.00 75.25 97 ARG A CA 1
ATOM 771 C C . ARG A 1 97 ? 8.225 -3.486 -10.966 1.00 75.25 97 ARG A C 1
ATOM 773 O O . ARG A 1 97 ? 8.265 -3.044 -12.106 1.00 75.25 97 ARG A O 1
ATOM 780 N N . LEU A 1 98 ? 7.928 -2.746 -9.901 1.00 69.69 98 LEU A N 1
ATOM 781 C CA . LEU A 1 98 ? 7.497 -1.350 -9.964 1.00 69.69 98 LEU A CA 1
ATOM 782 C C . LEU A 1 98 ? 8.602 -0.386 -9.534 1.00 69.69 98 LEU A C 1
ATOM 784 O O . LEU A 1 98 ? 8.701 0.718 -10.060 1.00 69.69 98 LEU A O 1
ATOM 788 N N . TYR A 1 99 ? 9.441 -0.808 -8.591 1.00 69.81 99 TYR A N 1
ATOM 789 C CA . TYR A 1 99 ? 10.532 -0.012 -8.056 1.00 69.81 99 TYR A CA 1
ATOM 790 C C . TYR A 1 99 ? 11.847 -0.774 -8.215 1.00 69.81 99 TYR A C 1
ATOM 792 O O . TYR A 1 99 ? 12.006 -1.849 -7.622 1.00 69.81 99 TYR A O 1
ATOM 800 N N . PRO A 1 100 ? 12.817 -0.232 -8.976 1.00 66.56 100 PRO A N 1
ATOM 801 C CA . PRO A 1 100 ? 14.112 -0.871 -9.126 1.00 66.56 100 PRO A CA 1
ATOM 802 C C . PRO A 1 100 ? 14.814 -1.006 -7.764 1.00 66.56 100 PRO A C 1
ATOM 804 O O . PRO A 1 100 ? 14.600 -0.184 -6.865 1.00 66.56 100 PRO A O 1
ATOM 807 N N . PRO A 1 101 ? 15.703 -2.005 -7.596 1.00 63.66 101 PRO A N 1
ATOM 808 C CA . PRO A 1 101 ? 16.391 -2.259 -6.329 1.00 63.66 101 PRO A CA 1
ATOM 809 C C . PRO A 1 101 ? 17.125 -1.043 -5.745 1.00 63.66 101 PRO A C 1
ATOM 811 O O . PRO A 1 101 ? 17.230 -0.940 -4.526 1.00 63.66 101 PRO A O 1
ATOM 814 N N . SER A 1 102 ? 17.573 -0.103 -6.584 1.00 57.00 102 SER A N 1
ATOM 815 C CA . SER A 1 102 ? 18.227 1.148 -6.176 1.00 57.00 102 SER A CA 1
ATOM 816 C C . SER A 1 102 ? 17.336 2.083 -5.346 1.00 57.00 102 SER A C 1
ATOM 818 O O . SER A 1 102 ? 17.853 2.888 -4.580 1.00 57.00 102 SER A O 1
ATOM 820 N N . MET A 1 103 ? 16.005 1.960 -5.423 1.00 57.84 103 MET A N 1
ATOM 821 C CA . MET A 1 103 ? 15.079 2.731 -4.580 1.00 57.84 103 MET A CA 1
ATOM 822 C C . MET A 1 103 ? 14.956 2.187 -3.147 1.00 57.84 103 MET A C 1
ATOM 824 O O . MET A 1 103 ? 14.374 2.855 -2.291 1.00 57.84 103 MET A O 1
ATOM 828 N N . ARG A 1 104 ? 15.510 1.001 -2.851 1.00 60.75 104 ARG A N 1
ATOM 829 C CA . ARG A 1 104 ? 15.519 0.433 -1.489 1.00 60.75 104 ARG A CA 1
ATOM 830 C C . ARG A 1 104 ? 16.363 1.252 -0.520 1.00 60.75 104 ARG A C 1
ATOM 832 O O . ARG A 1 104 ? 15.968 1.431 0.625 1.00 60.75 104 ARG A O 1
ATOM 839 N N . GLU A 1 105 ? 17.504 1.757 -0.982 1.00 51.09 105 GLU A N 1
ATOM 840 C CA . GLU A 1 105 ? 18.494 2.433 -0.132 1.00 51.09 105 GLU A CA 1
ATOM 841 C C . GLU A 1 105 ? 18.048 3.841 0.302 1.00 51.09 105 GLU A C 1
ATOM 843 O O . GLU A 1 105 ? 18.547 4.372 1.290 1.00 51.09 105 GLU A O 1
ATOM 848 N N . GLY A 1 106 ? 17.057 4.420 -0.387 1.00 53.50 106 GLY A N 1
ATOM 849 C CA . GLY A 1 106 ? 16.454 5.716 -0.057 1.00 53.50 106 GLY A CA 1
ATOM 850 C C . GLY A 1 106 ? 15.177 5.647 0.792 1.00 53.50 106 GLY A C 1
ATOM 851 O O . GLY A 1 106 ? 14.547 6.682 1.001 1.00 53.50 106 GLY A O 1
ATOM 852 N N . GLY A 1 107 ? 14.766 4.455 1.249 1.00 58.94 107 GLY A N 1
ATOM 853 C CA . GLY A 1 107 ? 13.516 4.244 1.999 1.00 58.94 107 GLY A CA 1
ATOM 854 C C . GLY A 1 107 ? 12.268 4.012 1.128 1.00 58.94 107 GLY A C 1
ATOM 855 O O . GLY A 1 107 ? 11.147 3.929 1.634 1.00 58.94 107 GLY A O 1
ATOM 856 N N . GLY A 1 108 ? 12.438 3.884 -0.188 1.00 62.09 108 GLY A N 1
ATOM 857 C CA . GLY A 1 108 ? 11.339 3.760 -1.140 1.00 62.09 108 GLY A CA 1
ATOM 858 C C . GLY A 1 108 ? 10.510 5.046 -1.291 1.00 62.09 108 GLY A C 1
ATOM 859 O O . GLY A 1 108 ? 10.694 6.028 -0.566 1.00 62.09 108 GLY A O 1
ATOM 860 N N . PRO A 1 109 ? 9.579 5.073 -2.251 1.00 62.78 109 PRO A N 1
ATOM 861 C CA . PRO A 1 109 ? 8.921 6.304 -2.698 1.00 62.78 109 PRO A CA 1
ATOM 862 C C . PRO A 1 109 ? 8.015 6.937 -1.629 1.00 62.78 109 PRO A C 1
ATOM 864 O O . PRO A 1 109 ? 7.740 8.134 -1.677 1.00 62.78 109 PRO A O 1
ATOM 867 N N . TRP A 1 110 ? 7.575 6.158 -0.636 1.00 64.56 110 TRP A N 1
ATOM 868 C CA . TRP A 1 110 ? 6.672 6.629 0.416 1.00 64.56 110 TRP A CA 1
ATOM 869 C C . TRP A 1 110 ? 7.389 7.062 1.704 1.00 64.56 110 TRP A C 1
ATOM 871 O O . TRP A 1 110 ? 6.733 7.585 2.603 1.00 64.56 110 TRP A O 1
ATOM 881 N N . PHE A 1 111 ? 8.714 6.895 1.825 1.00 63.03 111 PHE A N 1
ATOM 882 C CA . PHE A 1 111 ? 9.435 7.164 3.083 1.00 63.03 111 PHE A CA 1
ATOM 883 C C . PHE A 1 111 ? 9.257 8.601 3.589 1.00 63.03 111 PHE A C 1
ATOM 885 O O . PHE A 1 111 ? 9.067 8.830 4.782 1.00 63.03 111 PHE A O 1
ATOM 892 N N . GLY A 1 112 ? 9.290 9.577 2.674 1.00 58.72 112 GLY A N 1
ATOM 893 C CA . GLY A 1 112 ? 9.105 10.991 3.005 1.00 58.72 112 GLY A CA 1
ATOM 894 C C . GLY A 1 112 ? 7.681 11.314 3.462 1.00 58.72 112 GLY A C 1
ATOM 895 O O . GLY A 1 112 ? 7.495 12.052 4.427 1.00 58.72 112 GLY A O 1
ATOM 896 N N . ALA A 1 113 ? 6.679 10.710 2.824 1.00 57.94 113 ALA A N 1
ATOM 897 C CA . ALA A 1 113 ? 5.274 10.911 3.171 1.00 57.94 113 ALA A CA 1
ATOM 898 C C . ALA A 1 113 ? 4.896 10.249 4.503 1.00 57.94 113 ALA A C 1
ATOM 900 O O . ALA A 1 113 ? 4.134 10.819 5.278 1.00 57.94 113 ALA A O 1
ATOM 901 N N . MET A 1 114 ? 5.497 9.098 4.817 1.00 60.19 114 MET A N 1
ATOM 902 C CA . MET A 1 114 ? 5.265 8.374 6.070 1.00 60.19 114 MET A CA 1
ATOM 903 C C . MET A 1 114 ? 5.840 9.077 7.313 1.00 60.19 114 MET A C 1
ATOM 905 O O . MET A 1 114 ? 5.398 8.790 8.422 1.00 60.19 114 MET A O 1
ATOM 909 N N . ARG A 1 115 ? 6.801 10.008 7.168 1.00 54.28 115 ARG A N 1
ATOM 910 C CA . ARG A 1 115 ? 7.332 10.809 8.295 1.00 54.28 115 ARG A CA 1
ATOM 911 C C . ARG A 1 115 ? 6.511 12.061 8.618 1.00 54.28 115 ARG A C 1
ATOM 913 O O . ARG A 1 115 ? 6.705 12.616 9.696 1.00 54.28 115 ARG A O 1
ATOM 920 N N . GLY A 1 116 ? 5.669 12.526 7.693 1.00 47.41 116 GLY A N 1
ATOM 921 C CA . GLY A 1 116 ? 4.904 13.774 7.824 1.00 47.41 116 GLY A CA 1
ATOM 922 C C . GLY A 1 116 ? 3.402 13.602 8.067 1.00 47.41 116 GLY A C 1
ATOM 923 O O . GLY A 1 116 ? 2.740 14.601 8.341 1.00 47.41 116 GLY A O 1
ATOM 924 N N . ALA A 1 117 ? 2.878 12.377 7.952 1.00 45.47 117 ALA A N 1
ATOM 925 C CA . ALA A 1 117 ? 1.465 12.038 8.131 1.00 45.47 117 ALA A CA 1
ATOM 926 C C . ALA A 1 117 ? 1.150 11.502 9.530 1.00 45.47 117 ALA A C 1
ATOM 928 O O . ALA A 1 117 ? 1.947 10.689 10.057 1.00 45.47 117 ALA A O 1
#

Secondary structure (DSSP, 8-state):
-EEEEEEES-HHHHHHHHHHHT--EEEEP----TT--------EEEEEEE-HHHHHHHHT-TTEEEEEEEE--STTHHHHHHHHHHHSHHHHHHHHHHS-GGGTTTT-TTHHHHTT-